Protein AF-A0A961BYS9-F1 (afdb_monomer)

Mean predicted aligned error: 10.79 Å

Structure (mmCIF, N/CA/C/O backbone):
data_AF-A0A961BYS9-F1
#
_entry.id   AF-A0A961BYS9-F1
#
loop_
_atom_site.group_PDB
_atom_site.id
_atom_site.type_symbol
_atom_site.label_atom_id
_atom_site.label_alt_id
_atom_site.label_comp_id
_atom_site.label_asym_id
_atom_site.label_entity_id
_atom_site.label_seq_id
_atom_site.pdbx_PDB_ins_code
_atom_site.Cartn_x
_atom_site.Cartn_y
_atom_site.Cartn_z
_atom_site.occupancy
_atom_site.B_iso_or_equiv
_atom_site.auth_seq_id
_atom_site.auth_comp_id
_atom_site.auth_asym_id
_atom_site.auth_atom_id
_atom_site.pdbx_PDB_model_num
ATOM 1 N N . MET A 1 1 ? 16.844 -34.076 -70.173 1.00 48.84 1 MET A N 1
ATOM 2 C CA . MET A 1 1 ? 16.772 -32.668 -69.731 1.00 48.84 1 MET A CA 1
ATOM 3 C C . MET A 1 1 ? 15.445 -32.485 -69.011 1.00 48.84 1 MET A C 1
ATOM 5 O O . MET A 1 1 ? 14.427 -32.377 -69.677 1.00 48.84 1 MET A O 1
ATOM 9 N N . SER A 1 2 ? 15.444 -32.554 -67.678 1.00 44.91 2 SER A N 1
ATOM 10 C CA . SER A 1 2 ? 14.231 -32.451 -66.853 1.00 44.91 2 SER A CA 1
ATOM 11 C C . SER A 1 2 ? 14.366 -31.230 -65.953 1.00 44.91 2 SER A C 1
ATOM 13 O O . SER A 1 2 ? 15.290 -31.158 -65.147 1.00 44.91 2 SER A O 1
ATOM 15 N N . ALA A 1 3 ? 13.489 -30.248 -66.151 1.00 46.22 3 ALA A N 1
ATOM 16 C CA . ALA A 1 3 ? 13.508 -28.978 -65.444 1.00 46.22 3 ALA A CA 1
ATOM 17 C C . ALA A 1 3 ? 12.573 -29.001 -64.222 1.00 46.22 3 ALA A C 1
ATOM 19 O O . ALA A 1 3 ? 11.399 -29.337 -64.331 1.00 46.22 3 ALA A O 1
ATOM 20 N N . LEU A 1 4 ? 13.163 -28.633 -63.081 1.00 49.19 4 LEU A N 1
ATOM 21 C CA . LEU A 1 4 ? 12.628 -27.870 -61.947 1.00 49.19 4 LEU A CA 1
ATOM 22 C C . LEU A 1 4 ? 11.163 -28.079 -61.515 1.00 49.19 4 LEU A C 1
ATOM 24 O O . LEU A 1 4 ? 10.232 -27.488 -62.053 1.00 49.19 4 LEU A O 1
ATOM 28 N N . SER A 1 5 ? 11.001 -28.781 -60.391 1.00 47.88 5 SER A N 1
ATOM 29 C CA . SER A 1 5 ? 9.857 -28.644 -59.481 1.00 47.88 5 SER A CA 1
ATOM 30 C C . SER A 1 5 ? 10.262 -27.828 -58.254 1.00 47.88 5 SER A C 1
ATOM 32 O O . SER A 1 5 ? 11.018 -28.340 -57.436 1.00 47.88 5 SER A O 1
ATOM 34 N N . THR A 1 6 ? 9.758 -26.598 -58.084 1.00 56.38 6 THR A N 1
ATOM 35 C CA . THR A 1 6 ? 9.423 -25.999 -56.766 1.00 56.38 6 THR A CA 1
ATOM 36 C C . THR A 1 6 ? 8.594 -24.723 -56.961 1.00 56.38 6 THR A C 1
ATOM 38 O O . THR A 1 6 ? 8.889 -23.929 -57.852 1.00 56.38 6 THR A O 1
ATOM 41 N N . PRO A 1 7 ? 7.578 -24.487 -56.114 1.00 53.06 7 PRO A N 1
ATOM 42 C CA . PRO A 1 7 ? 7.771 -23.416 -55.128 1.00 53.06 7 PRO A CA 1
ATOM 43 C C . PRO A 1 7 ? 7.208 -23.776 -53.739 1.00 53.06 7 PRO A C 1
ATOM 45 O O . PRO A 1 7 ? 6.118 -24.345 -53.657 1.00 53.06 7 PRO A O 1
ATOM 48 N N . PRO A 1 8 ? 7.847 -23.386 -52.618 1.00 55.00 8 PRO A N 1
ATOM 49 C CA . PRO A 1 8 ? 7.148 -23.330 -51.347 1.00 55.00 8 PRO A CA 1
ATOM 50 C C . PRO A 1 8 ? 6.448 -21.971 -51.204 1.00 55.00 8 PRO A C 1
ATOM 52 O O . PRO A 1 8 ? 7.069 -20.909 -51.212 1.00 55.00 8 PRO A O 1
ATOM 55 N N . ARG A 1 9 ? 5.122 -22.014 -51.036 1.00 56.69 9 ARG A N 1
ATOM 56 C CA . ARG A 1 9 ? 4.312 -20.891 -50.546 1.00 56.69 9 ARG A CA 1
ATOM 57 C C . ARG A 1 9 ? 4.640 -20.642 -49.069 1.00 56.69 9 ARG A C 1
ATOM 59 O O . ARG A 1 9 ? 3.972 -21.167 -48.186 1.00 56.69 9 ARG A O 1
ATOM 66 N N . GLY A 1 10 ? 5.652 -19.824 -48.801 1.00 44.19 10 GLY A N 1
ATOM 67 C CA . GLY A 1 10 ? 5.912 -19.272 -47.472 1.00 44.19 10 GLY A CA 1
ATOM 68 C C . GLY A 1 10 ? 5.052 -18.035 -47.217 1.00 44.19 10 GLY A C 1
ATOM 69 O O . GLY A 1 10 ? 5.514 -16.916 -47.408 1.00 44.19 10 GLY A O 1
ATOM 70 N N . ARG A 1 11 ? 3.793 -18.215 -46.801 1.00 46.19 11 ARG A N 1
ATOM 71 C CA . ARG A 1 11 ? 2.976 -17.121 -46.249 1.00 46.19 11 ARG A CA 1
ATOM 72 C C . ARG A 1 11 ? 3.151 -17.130 -44.731 1.00 46.19 11 ARG A C 1
ATOM 74 O O . ARG A 1 11 ? 2.426 -17.828 -44.032 1.00 46.19 11 ARG A O 1
ATOM 81 N N . ALA A 1 12 ? 4.134 -16.386 -44.232 1.00 53.34 12 ALA A N 1
ATOM 82 C CA . ALA A 1 12 ? 4.207 -16.071 -42.810 1.00 53.34 12 ALA A CA 1
ATOM 83 C C . ALA A 1 12 ? 3.024 -15.148 -42.443 1.00 53.34 12 ALA A C 1
ATOM 85 O O . ALA A 1 12 ? 2.724 -14.221 -43.204 1.00 53.34 12 ALA A O 1
ATOM 86 N N . PRO A 1 13 ? 2.315 -15.381 -41.327 1.00 53.22 13 PRO A N 1
ATOM 87 C CA . PRO A 1 13 ? 1.309 -14.446 -40.857 1.00 53.22 13 PRO A CA 1
ATOM 88 C C . PRO A 1 13 ? 1.991 -13.160 -40.370 1.00 53.22 13 PRO A C 1
ATOM 90 O O . PRO A 1 13 ? 2.832 -13.188 -39.474 1.00 53.22 13 PRO A O 1
ATOM 93 N N . ASN A 1 14 ? 1.597 -12.032 -40.966 1.00 46.31 14 ASN A N 1
ATOM 94 C CA . ASN A 1 14 ? 1.809 -10.689 -40.432 1.00 46.31 14 ASN A CA 1
ATOM 95 C C . ASN A 1 14 ? 1.109 -10.598 -39.065 1.00 46.31 14 ASN A C 1
ATOM 97 O O . ASN A 1 14 ? -0.072 -10.262 -38.984 1.00 46.31 14 ASN A O 1
ATOM 101 N N . ALA A 1 15 ? 1.819 -10.922 -37.990 1.00 54.03 15 ALA A N 1
ATOM 102 C CA . ALA A 1 15 ? 1.476 -10.406 -36.676 1.00 54.03 15 ALA A CA 1
ATOM 103 C C . ALA A 1 15 ? 2.004 -8.964 -36.621 1.00 54.03 15 ALA A C 1
ATOM 105 O O . ALA A 1 15 ? 3.198 -8.769 -36.870 1.00 54.03 15 ALA A O 1
ATOM 106 N N . PRO A 1 16 ? 1.182 -7.941 -36.322 1.00 44.12 16 PRO A N 1
ATOM 107 C CA . PRO A 1 16 ? 1.738 -6.646 -35.982 1.00 44.12 16 PRO A CA 1
ATOM 108 C C . PRO A 1 16 ? 2.597 -6.851 -34.736 1.00 44.12 16 PRO A C 1
ATOM 110 O O . PRO A 1 16 ? 2.108 -7.258 -33.680 1.00 44.12 16 PRO A O 1
ATOM 113 N N . ALA A 1 17 ? 3.899 -6.624 -34.898 1.00 48.28 17 ALA A N 1
ATOM 114 C CA . ALA A 1 17 ? 4.847 -6.525 -33.812 1.00 48.28 17 ALA A CA 1
ATOM 115 C C . ALA A 1 17 ? 4.367 -5.395 -32.898 1.00 48.28 17 ALA A C 1
ATOM 117 O O . ALA A 1 17 ? 4.640 -4.223 -33.143 1.00 48.28 17 ALA A O 1
ATOM 118 N N . GLY A 1 18 ? 3.599 -5.746 -31.864 1.00 43.06 18 GLY A N 1
ATOM 119 C CA . GLY A 1 18 ? 3.384 -4.855 -30.740 1.00 43.06 18 GLY A CA 1
ATOM 120 C C . GLY A 1 18 ? 4.763 -4.412 -30.282 1.00 43.06 18 GLY A C 1
ATOM 121 O O . GLY A 1 18 ? 5.619 -5.259 -30.020 1.00 43.06 18 GLY A O 1
ATOM 122 N N . HIS A 1 19 ? 4.993 -3.102 -30.280 1.00 46.78 19 HIS A N 1
ATOM 123 C CA . HIS A 1 19 ? 6.218 -2.482 -29.807 1.00 46.78 19 HIS A CA 1
ATOM 124 C C . HIS A 1 19 ? 6.443 -2.870 -28.340 1.00 46.78 19 HIS A C 1
ATOM 126 O O . HIS A 1 19 ? 6.077 -2.150 -27.418 1.00 46.78 19 HIS A O 1
ATOM 132 N N . ARG A 1 20 ? 7.027 -4.046 -28.105 1.00 49.75 20 ARG A N 1
ATOM 133 C CA . ARG A 1 20 ? 7.646 -4.392 -26.834 1.00 49.75 20 ARG A CA 1
ATOM 134 C C . ARG A 1 20 ? 8.962 -3.645 -26.814 1.00 49.75 20 ARG A C 1
ATOM 136 O O . ARG A 1 20 ? 9.981 -4.143 -27.284 1.00 49.75 20 ARG A O 1
ATOM 143 N N . THR A 1 21 ? 8.900 -2.408 -26.339 1.00 46.78 21 THR A N 1
ATOM 144 C CA . THR A 1 21 ? 10.083 -1.640 -25.974 1.00 46.78 21 THR A CA 1
ATOM 145 C C . THR A 1 21 ? 10.954 -2.528 -25.075 1.00 46.78 21 THR A C 1
ATOM 147 O O . THR A 1 21 ? 10.436 -3.076 -24.097 1.00 46.78 21 THR A O 1
ATOM 150 N N . PRO A 1 22 ? 12.239 -2.740 -25.398 1.00 42.22 22 PRO A N 1
ATOM 151 C CA . PRO A 1 22 ? 13.096 -3.584 -24.586 1.00 42.22 22 PRO A CA 1
ATOM 152 C C . PRO A 1 22 ?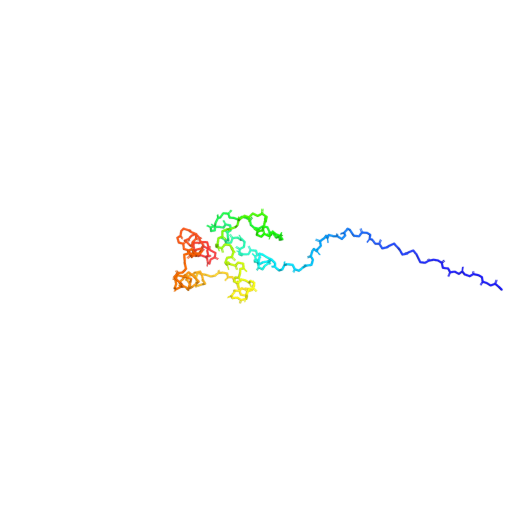 13.300 -2.956 -23.200 1.00 42.22 22 PRO A C 1
ATOM 154 O O . PRO A 1 22 ? 13.826 -1.854 -23.081 1.00 42.22 22 PRO A O 1
ATOM 157 N N . GLY A 1 23 ? 12.883 -3.683 -22.160 1.00 44.84 23 GLY A N 1
ATOM 158 C CA . GLY A 1 23 ? 13.540 -3.728 -20.852 1.00 44.84 23 GLY A CA 1
ATOM 159 C C . GLY A 1 23 ? 13.708 -2.419 -20.080 1.00 44.84 23 GLY A C 1
ATOM 160 O O . GLY A 1 23 ? 14.805 -2.143 -19.603 1.00 44.84 23 GLY A O 1
ATOM 161 N N . ARG A 1 24 ? 12.638 -1.650 -19.857 1.00 54.50 24 ARG A N 1
ATOM 162 C CA . ARG A 1 24 ? 12.565 -0.830 -18.639 1.00 54.50 24 ARG A CA 1
ATOM 163 C C . ARG A 1 24 ? 11.758 -1.640 -17.634 1.00 54.50 24 ARG A C 1
ATOM 165 O O . ARG A 1 24 ? 10.549 -1.748 -17.791 1.00 54.50 24 ARG A O 1
ATOM 172 N N . HIS A 1 25 ? 12.431 -2.284 -16.681 1.00 62.19 25 HIS A N 1
ATOM 173 C CA . HIS A 1 25 ? 11.750 -3.001 -15.603 1.00 62.19 25 HIS A CA 1
ATOM 174 C C . HIS A 1 25 ? 10.862 -1.992 -14.869 1.00 62.19 25 HIS A C 1
ATOM 176 O O . HIS A 1 25 ? 11.358 -1.069 -14.226 1.00 62.19 25 HIS A O 1
ATOM 182 N N . ASN A 1 26 ? 9.556 -2.102 -15.079 1.00 84.56 26 ASN A N 1
ATOM 183 C CA . ASN A 1 26 ? 8.563 -1.269 -14.436 1.00 84.56 26 ASN A CA 1
ATOM 184 C C . ASN A 1 26 ? 8.180 -1.965 -13.134 1.00 84.56 26 ASN A C 1
ATOM 186 O O . ASN A 1 26 ? 7.616 -3.055 -13.171 1.00 84.56 26 ASN A O 1
ATOM 190 N N . ASP A 1 27 ? 8.469 -1.351 -11.985 1.00 87.75 27 ASP A N 1
ATOM 191 C CA . ASP A 1 27 ? 8.172 -1.949 -10.675 1.00 87.75 27 ASP A CA 1
ATOM 192 C C . ASP A 1 27 ? 6.692 -2.356 -10.554 1.00 87.75 27 ASP A C 1
ATOM 194 O O . ASP A 1 27 ? 6.359 -3.347 -9.902 1.00 87.75 27 ASP A O 1
ATOM 198 N N . LEU A 1 28 ? 5.796 -1.632 -11.237 1.00 92.19 28 LEU A N 1
ATOM 199 C CA . LEU A 1 28 ? 4.363 -1.923 -11.257 1.00 92.19 28 LEU A CA 1
ATOM 200 C C . LEU A 1 28 ? 4.025 -3.259 -11.931 1.00 92.19 28 LEU A C 1
ATOM 202 O O . LEU A 1 28 ? 2.960 -3.806 -11.645 1.00 92.19 28 LEU A O 1
ATOM 206 N N . ASP A 1 29 ? 4.895 -3.813 -12.778 1.00 91.81 29 ASP A N 1
ATOM 207 C CA . ASP A 1 29 ? 4.696 -5.127 -13.403 1.00 91.81 29 ASP A CA 1
ATOM 208 C C . ASP A 1 29 ? 4.829 -6.266 -12.381 1.00 91.81 29 ASP A C 1
ATOM 210 O O . ASP A 1 29 ? 4.275 -7.346 -12.580 1.00 91.81 29 ASP A O 1
ATOM 214 N N . HIS A 1 30 ? 5.497 -6.014 -11.250 1.00 92.62 30 HIS A N 1
ATOM 215 C CA . HIS A 1 30 ? 5.640 -6.976 -10.158 1.00 92.62 30 HIS A CA 1
ATOM 216 C C . HIS A 1 30 ? 4.429 -7.005 -9.211 1.00 92.62 30 HIS A C 1
ATOM 218 O O . HIS A 1 30 ? 4.364 -7.859 -8.325 1.00 92.62 30 HIS A O 1
ATOM 224 N N . LEU A 1 31 ? 3.462 -6.093 -9.379 1.00 94.94 31 LEU A N 1
ATOM 225 C CA . LEU A 1 31 ? 2.233 -6.091 -8.589 1.00 94.94 31 LEU A CA 1
ATOM 226 C C . LEU A 1 31 ? 1.296 -7.215 -9.037 1.00 94.94 31 LEU A C 1
ATOM 228 O O . LEU A 1 31 ? 0.846 -7.269 -10.190 1.00 94.94 31 LEU A O 1
ATOM 232 N N . THR A 1 32 ? 0.930 -8.060 -8.078 1.00 95.25 32 THR A N 1
ATOM 233 C CA . THR A 1 32 ? -0.063 -9.120 -8.253 1.00 95.25 32 THR A CA 1
ATOM 234 C C . THR A 1 32 ? -1.480 -8.540 -8.355 1.00 95.25 32 THR A C 1
ATOM 236 O O . THR A 1 32 ? -1.728 -7.396 -7.952 1.00 95.25 32 THR A O 1
ATOM 239 N N . PRO A 1 33 ? -2.467 -9.318 -8.837 1.00 95.06 33 PRO A N 1
ATOM 240 C CA . PRO A 1 33 ? -3.868 -8.904 -8.788 1.00 95.06 33 PRO A CA 1
ATOM 241 C C . PRO A 1 33 ? -4.351 -8.556 -7.371 1.00 95.06 33 PRO A C 1
ATOM 243 O O . PRO A 1 33 ? -5.155 -7.640 -7.208 1.00 95.06 33 PRO A O 1
ATOM 246 N N . ASP A 1 34 ? -3.857 -9.252 -6.342 1.00 95.44 34 ASP A N 1
ATOM 247 C CA . ASP A 1 34 ? -4.183 -8.955 -4.944 1.00 95.44 34 ASP A CA 1
ATOM 248 C C . ASP A 1 34 ? -3.608 -7.622 -4.472 1.00 95.44 34 ASP A C 1
ATOM 250 O O . ASP A 1 34 ? -4.299 -6.884 -3.768 1.00 95.44 34 ASP A O 1
ATOM 254 N N . ASP A 1 35 ? -2.390 -7.282 -4.895 1.00 96.75 35 ASP A N 1
ATOM 255 C CA . ASP A 1 35 ? -1.781 -5.992 -4.567 1.00 96.75 35 ASP A CA 1
ATOM 256 C C . ASP A 1 35 ? -2.573 -4.843 -5.184 1.00 96.75 35 ASP A C 1
ATOM 258 O O . ASP A 1 35 ? -2.849 -3.851 -4.519 1.00 96.75 35 ASP A O 1
ATOM 262 N N . ARG A 1 36 ? -3.012 -4.998 -6.438 1.00 96.75 36 ARG A N 1
ATOM 263 C CA . ARG A 1 36 ? -3.832 -3.991 -7.128 1.00 96.75 36 ARG A CA 1
ATOM 264 C C . ARG A 1 36 ? -5.166 -3.771 -6.426 1.00 96.75 36 ARG A C 1
ATOM 266 O O . ARG A 1 36 ? -5.584 -2.629 -6.263 1.00 96.75 36 ARG A O 1
ATOM 273 N N . ARG A 1 37 ? -5.815 -4.846 -5.964 1.00 96.88 37 ARG A N 1
ATOM 274 C CA . ARG A 1 37 ? -7.051 -4.740 -5.173 1.00 96.88 37 ARG A CA 1
ATOM 275 C C . ARG A 1 37 ? -6.814 -4.055 -3.828 1.00 96.88 37 ARG A C 1
ATOM 277 O O . ARG A 1 37 ? -7.610 -3.201 -3.451 1.00 96.88 37 ARG A O 1
ATOM 284 N N . LEU A 1 38 ? -5.724 -4.393 -3.136 1.00 97.50 38 LEU A N 1
ATOM 285 C CA . LEU A 1 38 ? -5.342 -3.733 -1.887 1.00 97.50 38 LEU A CA 1
ATOM 286 C C . LEU A 1 38 ? -5.086 -2.236 -2.101 1.00 97.50 38 LEU A C 1
ATOM 288 O O . LEU A 1 38 ? -5.611 -1.423 -1.348 1.00 97.50 38 LEU A O 1
ATOM 292 N N . ILE A 1 39 ? -4.309 -1.876 -3.124 1.00 97.56 39 ILE A N 1
ATOM 293 C CA . ILE A 1 39 ? -4.021 -0.481 -3.475 1.00 97.56 39 ILE A CA 1
ATOM 294 C C . ILE A 1 39 ? -5.332 0.257 -3.748 1.00 97.56 39 ILE A C 1
ATOM 296 O O . ILE A 1 39 ? -5.604 1.266 -3.105 1.00 97.56 39 ILE A O 1
ATOM 300 N N . LYS A 1 40 ? -6.208 -0.299 -4.592 1.00 97.69 40 LYS A N 1
ATOM 301 C CA . LYS A 1 40 ? -7.520 0.293 -4.873 1.00 97.69 40 LYS A CA 1
ATOM 302 C C . LYS A 1 40 ? -8.356 0.496 -3.608 1.00 97.69 40 LYS A C 1
ATOM 304 O O . LYS A 1 40 ? -8.978 1.542 -3.464 1.00 97.69 40 LYS A O 1
ATOM 309 N N . ALA A 1 41 ? -8.356 -0.460 -2.681 1.00 97.44 41 ALA A N 1
ATOM 310 C CA . ALA A 1 41 ? -9.085 -0.335 -1.420 1.00 97.44 41 ALA A CA 1
ATOM 311 C C . ALA A 1 41 ? -8.483 0.727 -0.478 1.00 97.44 41 ALA A C 1
ATOM 313 O O . ALA A 1 41 ? -9.220 1.470 0.168 1.00 97.44 41 ALA A O 1
ATOM 314 N N . ALA A 1 42 ? -7.154 0.822 -0.406 1.00 97.44 42 ALA A N 1
ATOM 315 C CA . ALA A 1 42 ? -6.464 1.732 0.504 1.00 97.44 42 ALA A CA 1
ATOM 316 C C . ALA A 1 42 ? -6.433 3.184 -0.011 1.00 97.44 42 ALA A C 1
ATO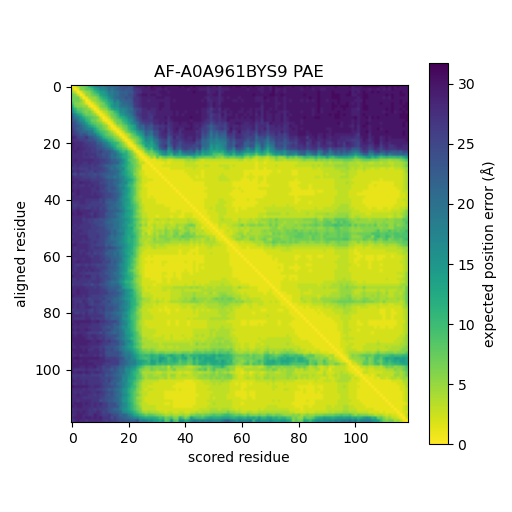M 318 O O . ALA A 1 42 ? -6.622 4.134 0.757 1.00 97.44 42 ALA A O 1
ATOM 319 N N . THR A 1 43 ? -6.219 3.372 -1.315 1.00 96.31 43 THR A N 1
ATOM 320 C CA . THR A 1 43 ? -5.937 4.682 -1.924 1.00 96.31 43 THR A CA 1
ATOM 321 C C . THR A 1 43 ? -6.984 5.126 -2.943 1.00 96.31 43 THR A C 1
ATOM 323 O O . THR A 1 43 ? -7.016 6.301 -3.298 1.00 96.31 43 THR A O 1
ATOM 326 N N . GLY A 1 44 ? -7.855 4.222 -3.402 1.00 96.44 44 GLY A N 1
ATOM 327 C CA . GLY A 1 44 ? -8.7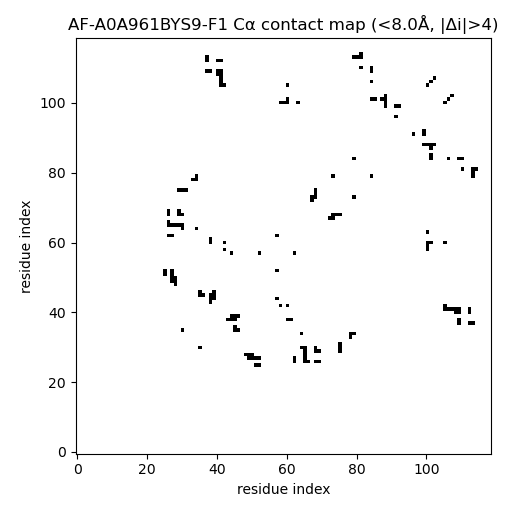76 4.466 -4.516 1.00 96.44 44 GLY A CA 1
ATOM 328 C C . GLY A 1 44 ? -8.132 4.307 -5.897 1.00 96.44 44 GLY A C 1
ATOM 329 O O . GLY A 1 44 ? -8.814 4.452 -6.911 1.00 96.44 44 GLY A O 1
ATOM 330 N N . GLU A 1 45 ? -6.834 4.005 -5.970 1.00 95.88 45 GLU A N 1
ATOM 331 C CA . GLU A 1 45 ? -6.107 3.940 -7.237 1.00 95.88 45 GLU A CA 1
ATOM 332 C C . GLU A 1 45 ? -6.353 2.622 -7.970 1.00 95.88 45 GLU A C 1
ATOM 334 O O . GLU A 1 45 ? -6.056 1.540 -7.469 1.00 95.88 45 GLU A O 1
ATOM 339 N N . ASP A 1 46 ? -6.841 2.718 -9.204 1.00 94.50 46 ASP A N 1
ATOM 340 C CA . ASP A 1 46 ? -7.002 1.565 -10.090 1.00 94.50 46 ASP A CA 1
ATOM 341 C C . ASP A 1 46 ? -5.792 1.446 -11.024 1.00 94.50 46 ASP A C 1
ATOM 343 O O . ASP A 1 46 ? -5.638 2.276 -11.924 1.00 94.50 46 ASP A O 1
ATOM 347 N N . ILE A 1 47 ? -4.886 0.497 -10.756 1.00 93.12 47 ILE A N 1
ATOM 348 C CA . ILE A 1 47 ? -3.629 0.332 -11.505 1.00 93.12 47 ILE A CA 1
ATOM 349 C C . ILE A 1 47 ? -3.752 -0.832 -12.486 1.00 93.12 47 ILE A C 1
ATOM 351 O O . ILE A 1 47 ? -3.747 -1.999 -12.079 1.00 93.12 47 ILE A O 1
ATOM 355 N N . GLY A 1 48 ? -3.779 -0.508 -13.777 1.00 89.12 48 GLY A N 1
ATOM 356 C CA . GLY A 1 48 ? -3.873 -1.479 -14.864 1.00 89.12 48 GLY A CA 1
ATOM 357 C C . GLY A 1 48 ? -2.606 -2.317 -15.059 1.00 89.12 48 GLY A C 1
ATOM 358 O O . GLY A 1 48 ? -1.514 -1.970 -14.604 1.00 89.12 48 GLY A O 1
ATOM 359 N N . VAL A 1 49 ? -2.750 -3.439 -15.765 1.00 85.88 49 VAL A N 1
ATOM 360 C CA . VAL A 1 49 ? -1.609 -4.248 -16.222 1.00 85.88 49 VAL A CA 1
ATOM 361 C C . VAL A 1 49 ? -0.876 -3.495 -17.332 1.00 85.88 49 VAL A C 1
ATOM 363 O O . VAL A 1 49 ? -1.514 -2.993 -18.253 1.00 85.88 49 VAL A O 1
ATOM 366 N N . GLY A 1 50 ? 0.454 -3.418 -17.244 1.00 84.12 50 GLY A N 1
ATOM 367 C CA . GLY A 1 50 ? 1.286 -2.677 -18.198 1.00 84.12 50 GLY A CA 1
ATOM 368 C C . GLY A 1 50 ? 1.251 -1.155 -18.023 1.00 84.12 50 GLY A C 1
ATOM 369 O O . GLY A 1 50 ? 1.884 -0.451 -18.804 1.00 84.12 50 GLY A O 1
ATOM 370 N N . GLN A 1 51 ? 0.542 -0.647 -17.007 1.00 85.94 51 GLN A N 1
ATOM 371 C CA . GLN A 1 51 ? 0.603 0.763 -16.634 1.00 85.94 51 GLN A CA 1
ATOM 372 C C . GLN A 1 51 ? 1.968 1.084 -16.023 1.00 85.94 51 GLN A C 1
ATOM 374 O O . GLN A 1 51 ? 2.482 0.325 -15.199 1.00 85.94 51 GLN A O 1
ATOM 379 N N . THR A 1 52 ? 2.521 2.236 -16.379 1.00 85.50 52 THR A N 1
ATOM 380 C CA . THR A 1 52 ? 3.772 2.769 -15.842 1.00 85.50 52 THR A CA 1
ATOM 381 C C . THR A 1 52 ? 3.512 3.931 -14.884 1.00 85.50 52 THR A C 1
ATOM 383 O O . THR A 1 52 ? 2.480 4.601 -14.943 1.00 85.50 52 THR A O 1
ATOM 386 N N . SER A 1 53 ? 4.477 4.222 -14.010 1.00 81.12 53 SER A N 1
ATOM 387 C CA . SER A 1 53 ? 4.421 5.399 -13.129 1.00 81.12 53 SER A CA 1
ATOM 388 C C . SER A 1 53 ? 4.511 6.735 -13.881 1.00 81.12 53 SER A C 1
ATOM 390 O O . SER A 1 53 ? 4.286 7.786 -13.286 1.00 81.12 53 SER A O 1
ATOM 392 N N . LEU A 1 54 ? 4.829 6.711 -15.181 1.00 83.56 54 LEU A N 1
ATOM 393 C CA . LEU A 1 54 ? 4.833 7.894 -16.044 1.00 83.56 54 LEU A CA 1
ATOM 394 C C . LEU A 1 54 ? 3.442 8.222 -16.592 1.00 83.56 54 LEU A C 1
ATOM 396 O O . LEU A 1 54 ? 3.200 9.370 -16.953 1.00 83.56 54 LEU A O 1
ATOM 400 N N . ASP A 1 55 ? 2.530 7.246 -16.629 1.00 84.94 55 ASP A N 1
ATOM 401 C CA . ASP A 1 55 ? 1.183 7.449 -17.175 1.00 84.94 55 ASP A CA 1
ATOM 402 C C . ASP A 1 55 ? 0.361 8.386 -16.282 1.00 84.94 55 ASP A C 1
ATOM 404 O O . ASP A 1 55 ? -0.470 9.153 -16.766 1.00 84.94 55 ASP A O 1
ATOM 408 N N . ARG A 1 56 ? 0.594 8.329 -14.963 1.00 86.12 56 ARG A N 1
ATOM 409 C CA . ARG A 1 56 ? 0.075 9.280 -13.974 1.00 86.12 56 ARG A CA 1
ATOM 410 C C . ARG A 1 56 ? 0.846 9.185 -12.652 1.00 86.12 56 ARG A C 1
ATOM 412 O O . ARG A 1 56 ? 1.370 8.114 -12.342 1.00 86.12 56 ARG A O 1
ATOM 419 N N . PRO A 1 57 ? 0.818 10.239 -11.816 1.00 88.50 57 PRO A N 1
ATOM 420 C CA . PRO A 1 57 ? 1.287 10.148 -10.439 1.00 88.50 57 PRO A CA 1
ATOM 421 C C . PRO A 1 57 ? 0.539 9.053 -9.666 1.00 88.50 57 PRO A C 1
ATOM 423 O O . PRO A 1 57 ? -0.689 8.974 -9.731 1.00 88.50 57 PRO A O 1
ATOM 426 N N . LEU A 1 58 ? 1.288 8.233 -8.931 1.00 92.75 58 LEU A N 1
ATOM 427 C CA . LEU A 1 58 ? 0.762 7.228 -8.009 1.00 92.75 58 LEU A CA 1
ATOM 428 C C . LEU A 1 58 ? 1.151 7.577 -6.573 1.00 92.75 58 LEU A C 1
ATOM 430 O O . LEU A 1 58 ? 2.159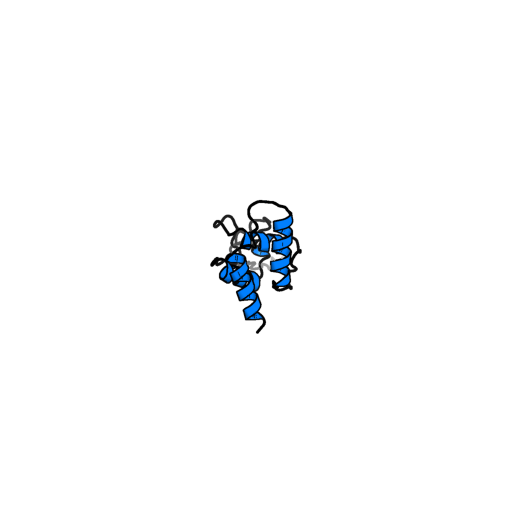 8.245 -6.325 1.00 92.75 58 LEU A O 1
ATOM 434 N N . SER A 1 59 ? 0.364 7.093 -5.622 1.00 94.06 59 SER A N 1
ATOM 435 C CA . SER A 1 59 ? 0.624 7.244 -4.203 1.00 94.06 59 SER A CA 1
ATOM 436 C C . SER A 1 59 ? 1.939 6.578 -3.811 1.00 94.06 59 SER A C 1
ATOM 438 O O . SER A 1 59 ? 2.353 5.549 -4.356 1.00 94.06 59 SER A O 1
ATOM 440 N N . ALA A 1 60 ? 2.580 7.134 -2.784 1.00 93.44 60 ALA A N 1
ATOM 441 C CA . ALA A 1 60 ? 3.779 6.538 -2.213 1.00 93.44 60 ALA A CA 1
ATOM 442 C C . ALA A 1 60 ? 3.516 5.110 -1.684 1.00 93.44 60 ALA A C 1
ATOM 444 O O . ALA A 1 60 ? 4.417 4.276 -1.707 1.00 93.44 60 ALA A O 1
ATOM 445 N N . PHE A 1 61 ? 2.278 4.806 -1.268 1.00 95.88 61 PHE A N 1
ATOM 446 C CA . PHE A 1 61 ? 1.844 3.461 -0.876 1.00 95.88 61 PHE A CA 1
ATOM 447 C C . PHE A 1 61 ? 1.939 2.466 -2.036 1.00 95.88 61 PHE A C 1
ATOM 449 O O . PHE A 1 61 ? 2.592 1.430 -1.905 1.00 95.88 61 PHE A O 1
ATOM 456 N N . ALA A 1 62 ? 1.349 2.800 -3.187 1.00 96.31 62 ALA A N 1
ATOM 457 C CA . ALA A 1 62 ? 1.410 1.957 -4.376 1.00 96.31 62 ALA A CA 1
ATOM 458 C C . ALA A 1 62 ? 2.857 1.754 -4.854 1.00 96.31 62 ALA A C 1
ATOM 460 O O . ALA A 1 62 ? 3.267 0.626 -5.136 1.00 96.31 62 ALA A O 1
ATOM 461 N N . MET A 1 63 ? 3.644 2.834 -4.883 1.00 94.69 63 MET A N 1
ATOM 462 C CA . MET A 1 63 ? 5.042 2.787 -5.317 1.00 94.69 63 MET A CA 1
ATOM 463 C C . MET A 1 63 ? 5.915 1.949 -4.381 1.00 94.69 63 MET A C 1
ATOM 465 O O . MET A 1 63 ? 6.698 1.130 -4.855 1.00 94.69 63 MET A O 1
ATOM 469 N N . GLN A 1 64 ? 5.772 2.093 -3.061 1.00 94.88 64 GLN A N 1
ATOM 470 C CA . GLN A 1 64 ? 6.567 1.308 -2.117 1.00 94.88 64 GLN A CA 1
ATOM 471 C C . GLN A 1 64 ? 6.227 -0.185 -2.192 1.00 94.88 64 GLN A C 1
ATOM 473 O O . GLN A 1 64 ? 7.137 -1.009 -2.133 1.00 94.88 64 GLN A O 1
ATOM 478 N N . LEU A 1 65 ? 4.950 -0.543 -2.377 1.00 95.75 65 LEU A N 1
ATOM 479 C CA . LEU A 1 65 ? 4.557 -1.942 -2.551 1.00 95.75 65 LEU A CA 1
ATOM 480 C C . LEU A 1 65 ? 5.158 -2.535 -3.835 1.00 95.75 65 LEU A C 1
ATOM 482 O O . LEU A 1 65 ? 5.684 -3.645 -3.811 1.00 95.75 65 LEU A O 1
ATOM 486 N N . ALA A 1 66 ? 5.145 -1.779 -4.934 1.00 94.94 66 ALA A N 1
ATOM 487 C CA . ALA A 1 66 ? 5.769 -2.181 -6.193 1.00 94.94 66 ALA A CA 1
ATOM 488 C C . ALA A 1 66 ? 7.292 -2.374 -6.051 1.00 94.94 66 ALA A C 1
ATOM 490 O O . ALA A 1 66 ? 7.844 -3.381 -6.499 1.00 94.94 66 ALA A O 1
ATOM 491 N N . VAL A 1 67 ? 7.969 -1.462 -5.346 1.00 93.25 67 VAL A N 1
ATOM 492 C CA . VAL A 1 67 ? 9.401 -1.576 -5.030 1.00 93.25 67 VAL A CA 1
ATOM 493 C C . VAL A 1 67 ? 9.687 -2.808 -4.167 1.00 93.25 67 VAL A C 1
ATOM 495 O O . VAL A 1 67 ? 10.630 -3.546 -4.443 1.00 93.25 67 VAL A O 1
ATOM 498 N N . ASP A 1 68 ? 8.879 -3.075 -3.143 1.00 94.62 68 ASP A N 1
ATOM 499 C CA . ASP A 1 68 ? 9.073 -4.241 -2.279 1.00 94.62 68 ASP A CA 1
ATOM 500 C C . ASP A 1 68 ? 8.865 -5.563 -3.042 1.00 94.62 68 ASP A C 1
ATOM 502 O O . ASP A 1 68 ? 9.607 -6.524 -2.811 1.00 94.62 68 ASP A O 1
ATOM 506 N N . ARG A 1 69 ? 7.917 -5.604 -3.993 1.00 95.38 69 ARG A N 1
ATOM 507 C CA . ARG A 1 69 ? 7.724 -6.737 -4.915 1.00 95.38 69 ARG A CA 1
ATOM 508 C C . ARG A 1 69 ? 8.913 -6.917 -5.858 1.00 95.38 69 ARG A C 1
ATOM 510 O O . ARG A 1 69 ? 9.455 -8.017 -5.938 1.00 95.38 69 ARG A O 1
ATOM 517 N N . SER A 1 70 ? 9.346 -5.852 -6.536 1.00 93.88 70 SER A N 1
ATOM 518 C CA . SER A 1 70 ? 10.463 -5.900 -7.498 1.00 93.88 70 SER A CA 1
ATOM 519 C C . SER A 1 70 ? 11.779 -6.347 -6.850 1.00 93.88 70 SER A C 1
ATOM 521 O O . SER A 1 70 ? 12.545 -7.101 -7.448 1.00 93.88 70 SER A O 1
ATOM 523 N N . LYS A 1 71 ? 12.017 -5.950 -5.592 1.00 91.81 71 LYS A N 1
ATOM 524 C CA . LYS A 1 71 ? 13.206 -6.319 -4.809 1.00 91.81 71 LYS A CA 1
ATOM 525 C C . LYS A 1 71 ? 13.100 -7.681 -4.121 1.00 91.81 71 LYS A C 1
ATOM 527 O O . LYS A 1 71 ? 14.042 -8.078 -3.439 1.00 91.81 71 LYS A O 1
ATOM 532 N N . GLY A 1 72 ? 11.967 -8.375 -4.240 1.00 91.44 72 GLY A N 1
ATOM 533 C CA . GLY A 1 72 ? 11.735 -9.660 -3.575 1.00 91.44 72 GLY A CA 1
ATOM 534 C C . GLY A 1 72 ? 11.601 -9.573 -2.050 1.00 91.44 72 GLY A C 1
ATOM 535 O O . GLY A 1 72 ? 11.628 -10.601 -1.380 1.00 91.44 72 GLY A O 1
ATOM 536 N N . LEU A 1 73 ? 11.425 -8.371 -1.485 1.00 90.81 73 LEU A N 1
ATOM 537 C CA . LEU A 1 73 ? 11.123 -8.190 -0.057 1.00 90.81 73 LEU A CA 1
ATOM 538 C C . LEU A 1 73 ? 9.730 -8.727 0.291 1.00 90.81 73 LEU A C 1
ATOM 540 O O . LEU A 1 73 ? 9.473 -9.115 1.430 1.00 90.81 73 LEU A O 1
ATOM 544 N N . LEU A 1 74 ? 8.844 -8.754 -0.706 1.00 92.19 74 LEU A N 1
ATOM 545 C CA . LEU A 1 74 ? 7.554 -9.417 -0.657 1.00 92.19 74 LEU A CA 1
ATOM 546 C C . LEU A 1 74 ? 7.432 -10.369 -1.870 1.00 92.19 74 LEU A C 1
ATOM 548 O O . LEU A 1 74 ? 7.062 -9.925 -2.960 1.00 92.19 74 LEU A O 1
ATOM 552 N N . PRO A 1 75 ? 7.754 -11.667 -1.718 1.00 92.00 75 PRO A N 1
ATOM 553 C CA . PRO A 1 75 ? 7.743 -12.639 -2.818 1.00 92.00 75 PRO A CA 1
ATOM 554 C C . PRO A 1 75 ? 6.379 -12.732 -3.503 1.00 92.00 75 PRO A C 1
ATOM 556 O O . PRO A 1 75 ? 5.365 -12.676 -2.817 1.00 92.00 75 PRO A O 1
ATOM 559 N N . ALA A 1 76 ? 6.337 -12.855 -4.834 1.00 88.25 76 ALA A N 1
ATOM 560 C CA . ALA A 1 76 ? 5.116 -12.721 -5.648 1.00 88.25 76 ALA A CA 1
ATOM 561 C C . ALA A 1 76 ? 3.962 -13.671 -5.261 1.00 88.25 76 ALA A C 1
ATOM 563 O O . ALA A 1 76 ? 2.798 -13.342 -5.466 1.00 88.25 76 ALA A O 1
ATOM 564 N N . ASP A 1 77 ? 4.270 -14.827 -4.684 1.00 89.81 77 ASP A N 1
ATOM 565 C CA . ASP A 1 77 ? 3.324 -15.831 -4.188 1.00 89.81 77 ASP A CA 1
ATOM 566 C C . ASP A 1 77 ? 2.781 -15.523 -2.779 1.00 89.81 77 ASP A C 1
ATOM 568 O O . ASP A 1 77 ? 1.799 -16.116 -2.333 1.00 89.81 77 ASP A O 1
ATOM 572 N N . VAL A 1 78 ? 3.379 -14.558 -2.080 1.00 92.12 78 VAL A N 1
ATOM 573 C CA . VAL A 1 78 ? 2.981 -14.152 -0.733 1.00 92.12 78 VAL A CA 1
ATOM 574 C C . VAL A 1 78 ? 1.975 -13.010 -0.796 1.00 92.12 78 VAL A C 1
ATOM 576 O O . VAL A 1 78 ? 2.228 -11.941 -1.357 1.00 92.12 78 VAL A O 1
ATOM 579 N N . LEU A 1 79 ? 0.828 -13.211 -0.149 1.00 94.88 79 LEU A N 1
ATOM 580 C CA . LEU A 1 79 ? -0.169 -12.165 0.044 1.00 94.88 79 LEU A CA 1
ATOM 581 C C . LEU A 1 79 ? 0.303 -11.125 1.067 1.00 94.88 79 LEU A C 1
ATOM 583 O O . LEU A 1 79 ? 0.843 -11.465 2.123 1.00 94.88 79 LEU A O 1
ATOM 587 N N . VAL A 1 80 ? -0.008 -9.852 0.807 1.00 95.94 80 VAL A N 1
ATOM 588 C CA . VAL A 1 80 ? 0.166 -8.785 1.801 1.00 95.94 80 VAL A CA 1
ATOM 589 C C . VAL A 1 80 ? -0.615 -9.128 3.074 1.00 95.94 80 VAL A C 1
ATOM 591 O O . VAL A 1 80 ? -1.800 -9.475 3.029 1.00 95.94 80 VAL A O 1
ATOM 594 N N . SER A 1 81 ? 0.067 -9.037 4.215 1.00 95.00 81 SER A N 1
ATOM 595 C CA . SER A 1 81 ? -0.456 -9.371 5.541 1.00 95.00 81 SER A CA 1
ATOM 596 C C . SER A 1 81 ? -0.462 -8.157 6.470 1.00 95.00 81 SER A C 1
ATOM 598 O O . SER A 1 81 ? 0.300 -7.214 6.264 1.00 95.00 81 SER A O 1
ATOM 600 N N . LEU A 1 82 ? -1.264 -8.215 7.542 1.00 95.31 82 LEU A N 1
ATOM 601 C CA . LEU A 1 82 ? -1.273 -7.185 8.593 1.00 95.31 82 LEU A CA 1
ATOM 602 C C . LEU A 1 82 ? 0.130 -6.978 9.177 1.00 95.31 82 LEU A C 1
ATOM 604 O O . LEU A 1 82 ? 0.603 -5.854 9.295 1.00 95.31 82 LEU A O 1
ATOM 608 N N . SER A 1 83 ? 0.832 -8.077 9.469 1.00 94.69 83 SER A N 1
ATOM 609 C CA . SER A 1 83 ? 2.188 -8.034 10.017 1.00 94.69 83 SER A CA 1
ATOM 610 C C . SER A 1 83 ? 3.192 -7.402 9.056 1.00 94.69 83 SER A C 1
ATOM 612 O O . SER A 1 83 ? 4.109 -6.728 9.507 1.00 94.69 83 SER A O 1
ATOM 614 N N . TYR A 1 84 ? 3.043 -7.602 7.744 1.00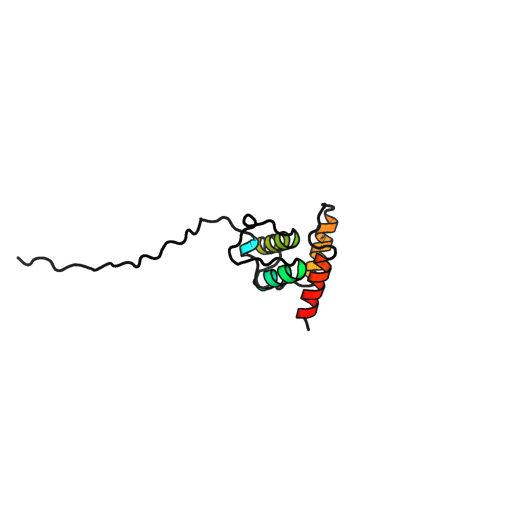 95.31 84 TYR A N 1
ATOM 615 C CA . TYR A 1 84 ? 3.876 -6.902 6.767 1.00 95.31 84 TYR A CA 1
ATOM 616 C C . TYR A 1 84 ? 3.610 -5.391 6.799 1.00 95.31 84 TYR A C 1
ATOM 618 O O . TYR A 1 84 ? 4.562 -4.629 6.911 1.00 95.31 84 TYR A O 1
ATOM 626 N N . LEU A 1 85 ? 2.343 -4.961 6.773 1.00 95.50 85 LEU A N 1
ATOM 627 C CA . LEU A 1 85 ? 1.983 -3.536 6.764 1.00 95.50 85 LEU A CA 1
ATOM 628 C C . LEU A 1 85 ? 2.518 -2.801 8.001 1.00 95.50 85 LEU A C 1
ATOM 630 O O . LEU A 1 85 ? 3.161 -1.761 7.868 1.00 95.50 85 LEU A O 1
ATOM 634 N N . LEU A 1 86 ? 2.312 -3.377 9.190 1.00 95.25 86 LEU A N 1
ATOM 635 C CA . LEU A 1 86 ? 2.767 -2.789 10.453 1.00 95.25 86 LEU A CA 1
ATOM 636 C C . LEU A 1 86 ? 4.296 -2.743 10.541 1.00 95.25 86 LEU A C 1
ATOM 638 O O . LEU A 1 86 ? 4.860 -1.679 10.778 1.00 95.25 86 LEU A O 1
ATOM 642 N N . ARG A 1 87 ? 4.988 -3.856 10.250 1.00 94.19 87 ARG A N 1
ATOM 643 C CA . ARG A 1 87 ? 6.461 -3.881 10.286 1.00 94.19 87 ARG A CA 1
ATOM 644 C C . ARG A 1 87 ? 7.085 -2.936 9.266 1.00 94.19 87 ARG A C 1
ATOM 646 O O . ARG A 1 87 ? 8.098 -2.308 9.557 1.00 94.19 87 ARG A O 1
ATOM 653 N N . THR A 1 88 ? 6.515 -2.838 8.066 1.00 92.50 88 THR A N 1
ATOM 654 C CA . THR A 1 88 ? 7.018 -1.915 7.043 1.00 92.50 88 THR A CA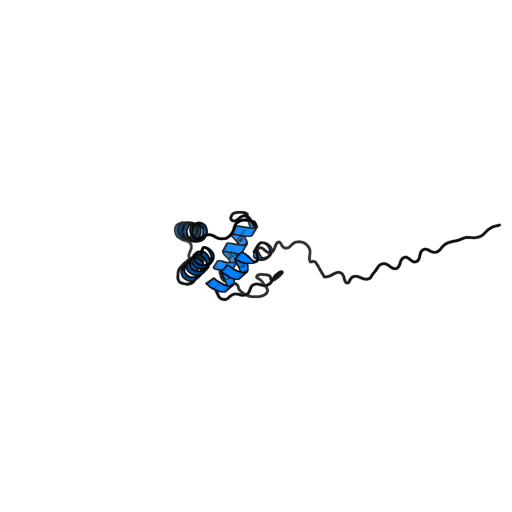 1
ATOM 655 C C . THR A 1 88 ? 6.792 -0.466 7.465 1.00 92.50 88 THR A C 1
ATOM 657 O O . THR A 1 88 ? 7.707 0.342 7.307 1.00 92.50 88 THR A O 1
ATOM 660 N N . SER A 1 89 ? 5.639 -0.151 8.068 1.00 92.75 89 SER A N 1
ATOM 661 C CA . SER A 1 89 ? 5.376 1.169 8.651 1.00 92.75 89 SER A CA 1
ATOM 662 C C . SER A 1 89 ? 6.405 1.536 9.720 1.00 92.75 89 SER A C 1
ATOM 664 O O . SER A 1 89 ? 7.053 2.577 9.612 1.00 92.75 89 SER A O 1
ATOM 666 N N . GLU A 1 90 ? 6.620 0.657 10.7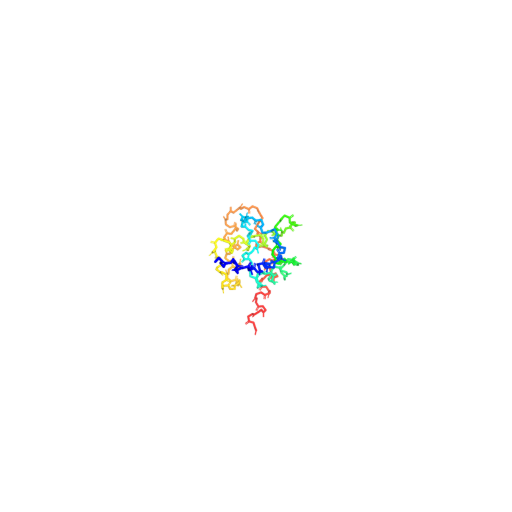01 1.00 92.44 90 GLU A N 1
ATOM 667 C CA . GLU A 1 90 ? 7.582 0.866 11.788 1.00 92.44 90 GLU A CA 1
ATOM 668 C C . GLU A 1 90 ? 9.010 1.024 11.257 1.00 92.44 90 GLU A C 1
ATOM 670 O O . GLU A 1 90 ? 9.722 1.956 11.636 1.00 92.44 90 GLU A O 1
ATOM 675 N N . ARG A 1 91 ? 9.414 0.158 10.317 1.00 91.00 91 ARG A N 1
ATOM 676 C CA . ARG A 1 91 ? 10.734 0.214 9.680 1.00 91.00 91 ARG A CA 1
ATOM 677 C C . ARG A 1 91 ? 10.968 1.556 8.994 1.00 91.00 91 ARG A C 1
ATOM 679 O O . ARG A 1 91 ? 12.045 2.120 9.142 1.00 91.00 91 ARG A O 1
ATOM 686 N N . ILE A 1 92 ? 9.991 2.066 8.242 1.00 88.81 92 ILE A N 1
ATOM 687 C CA . ILE A 1 92 ? 10.137 3.343 7.531 1.00 88.81 92 ILE A CA 1
ATOM 688 C C . ILE A 1 92 ? 10.098 4.519 8.513 1.00 88.81 92 ILE A C 1
ATOM 690 O O . ILE A 1 92 ? 10.900 5.442 8.381 1.00 88.81 92 ILE A O 1
ATOM 694 N N . ALA A 1 93 ? 9.240 4.470 9.537 1.00 88.38 93 ALA A N 1
ATOM 695 C CA . ALA A 1 93 ? 9.208 5.482 10.591 1.00 88.38 93 ALA A CA 1
ATOM 696 C C . ALA A 1 93 ? 10.563 5.602 11.317 1.00 88.38 93 ALA A C 1
ATOM 698 O O . ALA A 1 93 ? 11.028 6.712 11.586 1.00 88.38 93 ALA A O 1
ATOM 699 N N . ALA A 1 94 ? 11.244 4.476 11.560 1.00 90.12 94 ALA A N 1
ATOM 700 C CA . ALA A 1 94 ? 12.568 4.445 12.181 1.00 90.12 94 ALA A CA 1
ATOM 701 C C . ALA A 1 94 ? 13.668 5.122 11.341 1.00 90.12 94 ALA A C 1
ATOM 703 O O . ALA A 1 94 ? 14.643 5.617 11.907 1.00 90.12 94 ALA A O 1
ATOM 704 N N . LEU A 1 95 ? 13.507 5.212 10.014 1.00 87.25 95 LEU A N 1
ATOM 705 C CA . LEU A 1 95 ? 14.461 5.906 9.139 1.00 87.25 95 LEU A CA 1
ATOM 706 C C . LEU A 1 95 ? 14.406 7.435 9.287 1.00 87.25 95 LEU A C 1
ATOM 708 O O . LEU A 1 95 ? 15.255 8.122 8.722 1.00 87.25 95 LEU A O 1
ATOM 712 N N . LYS A 1 96 ? 13.423 7.979 10.026 1.00 81.62 96 LYS A N 1
ATOM 713 C CA . LYS A 1 96 ? 13.186 9.426 10.209 1.00 81.62 96 LYS A CA 1
ATOM 714 C C . LYS A 1 96 ? 13.103 10.210 8.893 1.00 81.62 96 LYS A C 1
ATOM 716 O O . LYS A 1 96 ? 13.308 11.423 8.875 1.00 81.62 96 LYS A O 1
ATOM 721 N N . VAL 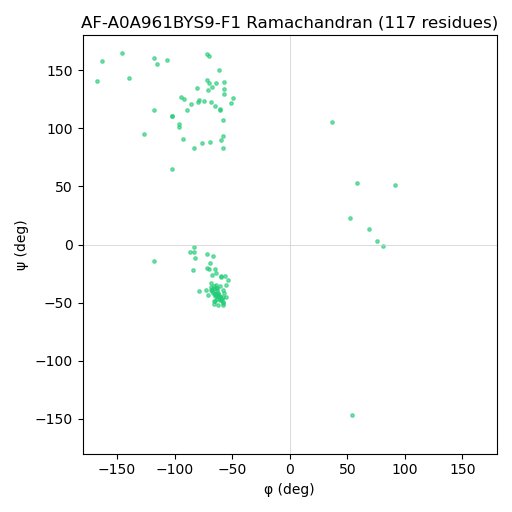A 1 97 ? 12.789 9.526 7.795 1.00 77.38 97 VAL A N 1
ATOM 722 C CA . VAL A 1 97 ? 12.539 10.162 6.506 1.00 77.38 97 VAL A CA 1
ATOM 723 C C . VAL A 1 97 ? 11.109 10.705 6.493 1.00 77.38 97 VAL A C 1
ATOM 725 O O . VAL A 1 97 ? 10.183 10.010 6.927 1.00 77.38 97 VAL A O 1
ATOM 728 N N . PRO A 1 98 ? 10.890 11.941 6.024 1.00 72.94 98 PRO A N 1
ATOM 729 C CA . PRO A 1 98 ? 9.542 12.448 5.831 1.00 72.94 98 PRO A CA 1
ATOM 730 C C . PRO A 1 98 ? 8.818 11.618 4.761 1.00 72.94 98 PRO A C 1
ATOM 732 O O . PRO A 1 98 ? 9.401 11.266 3.738 1.00 72.94 98 PRO A O 1
ATOM 735 N N . GLY A 1 99 ? 7.536 11.322 4.996 1.00 78.44 99 GLY A N 1
ATOM 736 C CA . GLY A 1 99 ? 6.677 10.653 4.014 1.00 78.44 99 GLY A CA 1
ATOM 737 C C . GLY A 1 99 ? 6.643 9.126 4.108 1.00 78.44 99 GLY A C 1
ATOM 738 O O . GLY A 1 99 ? 6.808 8.454 3.095 1.00 78.44 99 GLY A O 1
ATOM 739 N N . ASN A 1 100 ? 6.391 8.566 5.300 1.00 83.25 100 ASN A N 1
ATOM 740 C CA . ASN A 1 100 ? 6.083 7.139 5.433 1.00 83.25 100 ASN A CA 1
ATOM 741 C C . ASN A 1 100 ? 4.808 6.799 4.627 1.00 83.25 100 ASN A C 1
ATOM 743 O O . ASN A 1 100 ? 3.739 7.307 4.967 1.00 83.25 100 ASN A O 1
ATOM 747 N N . PRO A 1 101 ? 4.886 5.944 3.593 1.00 86.69 101 PRO A N 1
ATOM 748 C CA . PRO A 1 101 ? 3.731 5.600 2.770 1.00 86.69 101 PRO A CA 1
ATOM 749 C C . PRO A 1 101 ? 2.711 4.708 3.489 1.00 86.69 101 PRO A C 1
ATOM 751 O O . PRO A 1 101 ? 1.549 4.659 3.095 1.00 86.69 101 PRO A O 1
ATOM 754 N N . PHE A 1 102 ? 3.130 4.018 4.549 1.00 89.25 102 PHE A N 1
ATOM 755 C CA . PHE A 1 102 ? 2.287 3.165 5.380 1.00 89.25 102 PHE A CA 1
ATOM 756 C C . PHE A 1 102 ? 1.934 3.897 6.675 1.00 89.25 102 PHE A C 1
ATOM 758 O O . PHE A 1 102 ? 2.362 3.498 7.752 1.00 89.25 102 PHE A O 1
ATOM 765 N N . THR A 1 103 ? 1.184 4.994 6.597 1.00 90.44 103 THR A N 1
ATOM 766 C CA . THR A 1 103 ? 0.726 5.723 7.791 1.00 90.44 103 THR A CA 1
ATOM 767 C C . THR A 1 103 ? -0.660 6.333 7.594 1.00 90.44 103 THR A C 1
ATOM 769 O O . THR A 1 103 ? -1.151 6.441 6.466 1.00 90.44 103 THR A O 1
ATOM 772 N N . GLY A 1 104 ? -1.282 6.735 8.704 1.00 92.56 104 GLY A N 1
ATO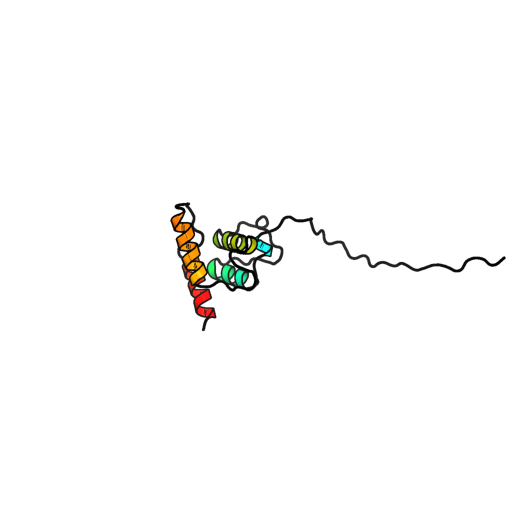M 773 C CA . GLY A 1 104 ? -2.585 7.394 8.743 1.00 92.56 104 GLY A CA 1
ATOM 774 C C . GLY A 1 104 ? -3.687 6.612 8.027 1.00 92.56 104 GLY A C 1
ATOM 775 O O . GLY A 1 104 ? -3.654 5.386 7.945 1.00 92.56 104 GLY A O 1
ATOM 776 N N . ALA A 1 105 ? -4.630 7.345 7.431 1.00 94.75 105 ALA A N 1
ATOM 777 C CA . ALA A 1 105 ? -5.842 6.767 6.851 1.00 94.75 105 ALA A CA 1
ATOM 778 C C . ALA A 1 105 ? -5.591 5.733 5.737 1.00 94.75 105 ALA A C 1
ATOM 780 O O . ALA A 1 105 ? -6.427 4.860 5.515 1.00 94.75 105 ALA A O 1
ATOM 781 N N . VAL A 1 106 ? -4.467 5.819 5.014 1.00 95.31 106 VAL A N 1
ATOM 782 C CA . VAL A 1 106 ? -4.119 4.821 3.988 1.00 95.31 106 VAL A CA 1
ATOM 783 C C . VAL A 1 106 ? -3.730 3.498 4.641 1.00 95.31 106 VAL A C 1
ATOM 785 O O . VAL A 1 106 ? -4.187 2.445 4.196 1.00 95.31 106 VAL A O 1
ATOM 788 N N . LEU A 1 107 ? -2.927 3.544 5.712 1.00 95.88 107 LEU A N 1
ATOM 789 C CA . LEU A 1 107 ? -2.594 2.348 6.481 1.00 95.88 107 LEU A CA 1
ATOM 790 C C . LEU A 1 107 ? -3.848 1.750 7.123 1.00 95.88 107 LEU A C 1
ATOM 792 O O . LEU A 1 107 ? -4.048 0.547 6.997 1.00 95.88 107 LEU A O 1
ATOM 796 N N . ASP A 1 108 ? -4.705 2.570 7.732 1.00 97.06 108 ASP A N 1
ATOM 797 C CA . ASP A 1 108 ? -5.927 2.092 8.392 1.00 97.06 108 ASP A CA 1
ATOM 798 C C . ASP A 1 108 ? -6.828 1.323 7.412 1.00 97.06 108 ASP A C 1
ATOM 800 O O . ASP A 1 108 ? -7.170 0.165 7.650 1.00 97.06 108 ASP A O 1
ATOM 804 N N . ARG A 1 109 ? -7.104 1.897 6.232 1.00 97.88 109 ARG A N 1
ATOM 805 C CA . ARG A 1 109 ? -7.892 1.218 5.185 1.00 97.88 109 ARG A CA 1
ATOM 806 C C . ARG A 1 109 ? -7.218 -0.051 4.664 1.00 97.88 109 ARG A C 1
ATOM 808 O O . ARG A 1 109 ? -7.900 -1.030 4.362 1.00 97.88 109 ARG A O 1
ATOM 815 N N . ALA A 1 110 ? -5.890 -0.049 4.537 1.00 97.31 110 ALA A N 1
ATOM 816 C CA . ALA A 1 110 ? -5.145 -1.235 4.127 1.00 97.31 110 ALA A CA 1
ATOM 817 C C . ALA A 1 110 ? -5.257 -2.358 5.174 1.00 97.31 110 ALA A C 1
ATOM 819 O O . ALA A 1 110 ? -5.456 -3.519 4.808 1.00 97.31 110 ALA A O 1
ATOM 820 N N . LEU A 1 111 ? -5.159 -2.022 6.464 1.00 97.00 111 LEU A N 1
ATOM 821 C CA . LEU A 1 111 ? -5.334 -2.967 7.566 1.00 97.00 111 LEU A CA 1
ATOM 822 C C . LEU A 1 111 ? -6.758 -3.529 7.578 1.00 97.00 111 LEU A C 1
ATOM 824 O O . LEU A 1 111 ? -6.915 -4.750 7.614 1.00 97.00 111 LEU A O 1
ATOM 828 N N . ASP A 1 112 ? -7.773 -2.674 7.452 1.00 97.25 112 ASP A N 1
ATOM 829 C CA . ASP A 1 112 ? -9.179 -3.086 7.404 1.00 97.25 112 ASP A CA 1
ATOM 830 C C . ASP A 1 112 ? -9.454 -4.042 6.239 1.00 97.25 112 ASP A C 1
ATOM 832 O O . ASP A 1 112 ? -10.042 -5.111 6.426 1.00 97.25 112 ASP A O 1
ATOM 836 N N . TYR A 1 113 ? -8.963 -3.715 5.039 1.00 96.94 113 TYR A N 1
ATOM 837 C CA . TYR A 1 113 ? -9.112 -4.571 3.864 1.00 96.94 113 TYR A CA 1
ATOM 838 C C . TYR A 1 113 ? -8.465 -5.950 4.070 1.00 96.94 113 TYR A C 1
ATOM 840 O O . TYR A 1 113 ? -9.071 -6.987 3.780 1.00 96.94 113 TYR A O 1
ATOM 848 N N . VAL A 1 114 ? -7.236 -5.990 4.598 1.00 95.94 114 VAL A N 1
ATOM 849 C CA . VAL A 1 114 ? -6.533 -7.258 4.843 1.00 95.94 114 VAL A CA 1
ATOM 850 C C . VAL A 1 114 ? -7.205 -8.062 5.960 1.00 95.94 114 VAL A C 1
ATOM 852 O O . VAL A 1 114 ? -7.254 -9.290 5.866 1.00 95.94 114 VAL A O 1
ATOM 855 N N . ALA A 1 115 ? -7.731 -7.403 6.995 1.00 95.31 115 ALA A N 1
ATOM 856 C CA . ALA A 1 115 ? -8.460 -8.051 8.081 1.00 95.31 115 ALA A CA 1
ATOM 857 C C . ALA A 1 115 ? -9.786 -8.660 7.597 1.00 95.31 115 ALA A C 1
ATOM 859 O O . ALA A 1 115 ? -10.102 -9.791 7.965 1.00 95.31 115 ALA A O 1
ATOM 860 N N . ALA A 1 116 ? -10.523 -7.956 6.732 1.00 93.62 116 ALA A N 1
ATOM 861 C CA . ALA A 1 116 ? -11.785 -8.430 6.170 1.00 93.62 116 ALA A CA 1
ATOM 862 C C . ALA A 1 116 ? -11.613 -9.682 5.294 1.00 93.62 116 ALA A C 1
ATOM 864 O O . ALA A 1 116 ? -12.432 -10.589 5.371 1.00 93.62 116 ALA A O 1
ATOM 865 N N . ARG A 1 117 ? -10.520 -9.782 4.522 1.00 88.31 117 ARG A N 1
ATOM 866 C CA . ARG A 1 117 ? -10.231 -10.946 3.656 1.00 88.31 117 ARG A CA 1
ATOM 867 C C . ARG A 1 117 ? -9.892 -12.234 4.427 1.00 88.31 117 ARG A C 1
ATOM 869 O O . ARG A 1 117 ? -9.849 -13.303 3.833 1.00 88.31 117 ARG A O 1
ATOM 876 N N . ARG A 1 118 ? -9.565 -12.140 5.720 1.00 73.62 118 ARG A N 1
ATOM 877 C CA . ARG A 1 118 ? -9.215 -13.303 6.560 1.00 73.62 118 ARG A CA 1
ATOM 878 C C . ARG A 1 118 ? -10.427 -13.985 7.203 1.00 73.62 118 ARG A C 1
ATOM 880 O O . ARG A 1 118 ? -10.230 -14.996 7.871 1.00 73.62 118 ARG A O 1
ATOM 887 N N . ARG A 1 119 ? -11.619 -13.405 7.066 1.00 56.72 119 ARG A N 1
ATOM 888 C CA . ARG A 1 119 ? -12.889 -13.965 7.543 1.00 56.72 119 ARG A CA 1
ATOM 889 C C . ARG A 1 119 ? -13.552 -14.764 6.432 1.00 56.72 119 ARG A C 1
ATOM 891 O O . ARG A 1 119 ? -14.202 -15.766 6.785 1.00 56.72 119 ARG A O 1
#

Foldseek 3Di:
DDDDDDDDPPDDDPDPPPPPPPDPPALLQLDDPLNQVLQCQLPVDRADHPDHCVVDPDQPLSVVVSVCSVVVVADSPHHDALVNLVVLQVVVVVVVDPDRSSDDSSVVRSHVVRVVVVD

Sequence (119 aa):
MSALSTPPRGRAPNAPAGHRTPGRHNDLDHLTPDDRRLIKAATGEDIGVGQTSLDRPLSAFAMQLAVDRSKGLLPADVLVSLSYLLRTSERIAALKVPGNPFTGAVLDRALDYVAARRR

Radius of gyration: 22.81 Å; Cα contacts (8 Å, |Δi|>4): 95; chains: 1; bounding box: 30×45×82 Å

pLDDT: mean 82.69, std 18.19, range [42.22, 97.88]

Solvent-accessible surface area (backbone atoms only — not comparable to full-atom values): 7495 Å² total; per-residue (Å²): 142,85,84,85,90,83,82,84,87,80,79,75,81,87,66,82,77,71,84,73,71,83,83,74,87,50,41,57,70,46,50,45,76,67,51,38,51,46,37,26,65,28,73,66,48,84,70,61,88,88,52,51,75,84,80,46,91,73,54,59,45,56,52,49,53,14,48,33,28,62,71,53,77,44,46,84,89,59,74,86,44,62,68,54,52,52,52,51,23,53,56,42,56,72,66,72,54,87,79,58,47,52,42,67,71,42,33,53,37,39,43,51,56,50,57,60,74,75,110

Secondary structure (DSSP, 8-state):
---------------------S----GGGG--HHHHHHHHHHH-----TT--TTTS---HHHHHHHHHHHTTSS-TTSPP-HHHHHHHHHHHHHTT-S--SS-HHHHHHHHHHHHHTT-